Protein AF-A0A397FN20-F1 (afdb_monomer_lite)

Radius of gyration: 25.85 Å; chains: 1; bounding box: 51×52×72 Å

Sequence (163 aa):
MNKSIGINELIERTIKSVKEKDKELSKQLPGAWKSFVASGKVLVKVIEEHFFLVIKDALNKGEEVAIKNFFTISRQTTKSKGSKRCDKHEREIEGFRRTNKGKGIQAYAKSEVFKKIVRDTRNCSSCKAKKQQIAKLAKPTTRVTFKTSKNFWTVSKTVRKGK

Foldseek 3Di:
DAAEDEPVNLVVQLVVVVVVVLVVVCVVPVPVSVPPDDDVVVVVCSCVVRSVVSVVVCQQVQHWYDYPQWKIKHFDWDDQDDDLFDPVLVVQVVVVCVVCPPVPPVCQVPDPSNVVSVVCCVVDPVSVVSNVVSVVPTHGDPDMDMGTHPCNPVVVPPPPDDD

Secondary structure (DSSP, 8-state):
-PPEE-HHHHHHHHHHHHHHHHHHHHHH-TTGGGS----HHHHHHHIIIIIHHHHHHHHHTT-EEEETTTEEEEEEEP---S-SS-HHHHHHHHHHHHHTTTSTTHHHHS-HHHHHHHHHHHH-HHHHHHHHHHHHT-PEEEEEEEEE-TTTTTGGGSS----

pLDDT: mean 76.82, std 13.75, range [34.38, 95.0]

Structure (mmCIF, N/CA/C/O backbone):
data_AF-A0A397FN20-F1
#
_entry.id   AF-A0A397FN20-F1
#
loop_
_atom_site.group_PDB
_atom_site.id
_atom_site.type_symbol
_atom_site.label_atom_id
_atom_site.label_alt_id
_atom_site.label_comp_id
_atom_site.label_asym_id
_atom_site.label_entity_id
_atom_site.label_seq_id
_atom_site.pdbx_PDB_ins_code
_atom_site.Cartn_x
_atom_site.Cartn_y
_atom_site.Cartn_z
_atom_site.occupancy
_atom_site.B_iso_or_equiv
_atom_site.auth_seq_id
_atom_site.auth_comp_id
_atom_site.auth_asym_id
_atom_site.auth_atom_id
_atom_site.pdbx_PDB_model_num
ATOM 1 N N . MET A 1 1 ? -5.081 2.922 -2.403 1.00 47.78 1 MET A N 1
ATOM 2 C CA . MET A 1 1 ? -4.749 1.561 -2.865 1.00 47.78 1 MET A CA 1
ATOM 3 C C . MET A 1 1 ? -3.541 1.736 -3.752 1.00 47.78 1 MET A C 1
ATOM 5 O O . MET A 1 1 ? -3.619 2.570 -4.645 1.00 47.78 1 MET A O 1
ATOM 9 N N . ASN A 1 2 ? -2.423 1.089 -3.431 1.00 59.44 2 ASN A N 1
ATOM 10 C CA . ASN A 1 2 ? -1.218 1.209 -4.248 1.00 59.44 2 ASN A CA 1
ATOM 11 C C . ASN A 1 2 ? -1.447 0.408 -5.529 1.00 59.44 2 ASN A C 1
ATOM 13 O O . ASN A 1 2 ? -1.983 -0.699 -5.470 1.00 59.44 2 ASN A O 1
ATOM 17 N N . LYS A 1 3 ? -1.111 0.994 -6.678 1.00 76.31 3 LYS A N 1
ATOM 18 C CA . LYS A 1 3 ? -1.184 0.304 -7.964 1.00 76.31 3 LYS A CA 1
ATOM 19 C C . LYS A 1 3 ? -0.137 -0.815 -7.955 1.00 76.31 3 LYS A C 1
ATOM 21 O O . LYS A 1 3 ? 1.016 -0.562 -7.608 1.00 76.31 3 LYS A O 1
ATOM 26 N N . SER A 1 4 ? -0.557 -2.036 -8.274 1.00 80.31 4 SER A N 1
ATOM 27 C CA . SER A 1 4 ? 0.338 -3.185 -8.425 1.00 80.31 4 SER A CA 1
ATOM 28 C C . SER A 1 4 ? 0.715 -3.332 -9.895 1.00 80.31 4 SER A C 1
ATOM 30 O O . SER A 1 4 ? -0.154 -3.219 -10.759 1.00 80.31 4 SER A O 1
ATOM 32 N N . ILE A 1 5 ? 1.998 -3.553 -10.158 1.00 83.00 5 ILE A N 1
ATOM 33 C CA . ILE A 1 5 ? 2.571 -3.719 -11.491 1.00 83.00 5 ILE A CA 1
ATOM 34 C C . ILE A 1 5 ? 3.059 -5.155 -11.621 1.00 83.00 5 ILE A C 1
ATOM 36 O O . ILE A 1 5 ? 3.869 -5.625 -10.816 1.00 83.00 5 ILE A O 1
ATOM 40 N N . GLY A 1 6 ? 2.559 -5.834 -12.651 1.00 79.44 6 GLY A N 1
ATOM 41 C CA . GLY A 1 6 ? 2.968 -7.185 -13.020 1.00 79.44 6 GLY A CA 1
ATOM 42 C C . GLY A 1 6 ? 4.211 -7.216 -13.911 1.00 79.44 6 GLY A C 1
ATOM 43 O O . GLY A 1 6 ? 4.646 -6.200 -14.449 1.00 79.44 6 GLY A O 1
ATOM 44 N N . ILE A 1 7 ? 4.760 -8.415 -14.123 1.00 74.69 7 ILE A N 1
ATOM 45 C CA . ILE A 1 7 ? 5.980 -8.603 -14.922 1.00 74.69 7 ILE A CA 1
ATOM 46 C C . ILE A 1 7 ? 5.842 -8.131 -16.377 1.00 74.69 7 ILE A C 1
ATOM 48 O O . ILE A 1 7 ? 6.780 -7.549 -16.904 1.00 74.69 7 ILE A O 1
ATOM 52 N N . ASN A 1 8 ? 4.675 -8.299 -17.004 1.00 73.06 8 ASN A N 1
ATOM 53 C CA . ASN A 1 8 ? 4.459 -7.861 -18.388 1.00 73.06 8 ASN A CA 1
ATOM 54 C C . ASN A 1 8 ? 4.513 -6.330 -18.511 1.00 73.06 8 ASN A C 1
ATOM 56 O O . ASN A 1 8 ? 5.201 -5.813 -19.383 1.00 73.06 8 ASN A O 1
ATOM 60 N N . GLU A 1 9 ? 3.882 -5.604 -17.581 1.00 81.50 9 GLU A N 1
ATOM 61 C CA . GLU A 1 9 ? 3.941 -4.135 -17.549 1.00 81.50 9 GLU A CA 1
ATOM 62 C C . GLU A 1 9 ? 5.368 -3.642 -17.235 1.00 81.50 9 GLU A C 1
ATOM 64 O O . GLU A 1 9 ? 5.809 -2.635 -17.787 1.00 81.50 9 GLU A O 1
ATOM 69 N N . LEU A 1 10 ? 6.136 -4.363 -16.403 1.00 77.88 10 LEU A N 1
ATOM 70 C CA . LEU A 1 10 ? 7.563 -4.071 -16.205 1.00 77.88 10 LEU A CA 1
ATOM 71 C C . LEU A 1 10 ? 8.357 -4.251 -17.499 1.00 77.88 10 LEU A C 1
ATOM 73 O O . LEU A 1 10 ? 9.112 -3.355 -17.860 1.00 77.88 10 LEU A O 1
ATOM 77 N N . ILE A 1 11 ? 8.170 -5.374 -18.198 1.00 72.56 11 ILE A N 1
ATOM 78 C CA . ILE A 1 11 ? 8.854 -5.668 -19.462 1.00 72.56 11 ILE A CA 1
ATOM 79 C C . ILE A 1 11 ? 8.539 -4.585 -20.498 1.00 72.56 11 ILE A C 1
ATOM 81 O O . ILE A 1 11 ? 9.459 -4.056 -21.115 1.00 72.56 11 ILE A O 1
ATOM 85 N N . GLU A 1 12 ? 7.275 -4.190 -20.649 1.00 76.19 12 GLU A N 1
ATOM 86 C CA . GLU A 1 12 ? 6.875 -3.121 -21.571 1.00 76.19 12 GLU A CA 1
ATOM 87 C C . GLU A 1 12 ? 7.536 -1.780 -21.229 1.00 76.19 12 GLU A C 1
ATOM 89 O O . GLU A 1 12 ? 8.086 -1.114 -22.112 1.00 76.19 12 GLU A O 1
ATOM 94 N N . ARG A 1 13 ? 7.549 -1.396 -19.945 1.00 80.44 13 ARG A N 1
ATOM 95 C CA . ARG A 1 13 ? 8.233 -0.178 -19.478 1.00 80.44 13 ARG A CA 1
ATOM 96 C C . ARG A 1 13 ? 9.743 -0.248 -19.724 1.00 80.44 13 ARG A C 1
ATOM 98 O O . ARG A 1 13 ? 10.335 0.746 -20.142 1.00 80.44 13 ARG A O 1
ATOM 105 N N . THR A 1 14 ? 10.364 -1.407 -19.509 1.00 73.38 14 THR A N 1
ATOM 106 C CA . THR A 1 14 ? 11.791 -1.628 -19.779 1.00 73.38 14 THR A CA 1
ATOM 107 C C . THR A 1 14 ? 12.090 -1.530 -21.272 1.00 73.38 14 THR A C 1
ATOM 109 O O . THR A 1 14 ? 12.983 -0.777 -21.648 1.00 73.38 14 THR A O 1
ATOM 112 N N . ILE A 1 15 ? 11.313 -2.191 -22.135 1.00 73.31 15 ILE A N 1
ATOM 113 C CA . ILE A 1 15 ? 11.471 -2.111 -23.596 1.00 73.31 15 ILE A CA 1
ATOM 114 C C . ILE A 1 15 ? 11.317 -0.666 -24.074 1.00 73.31 15 ILE A C 1
ATOM 116 O O . ILE A 1 15 ? 12.098 -0.210 -24.906 1.00 73.31 15 ILE A O 1
ATOM 120 N N . LYS A 1 16 ? 10.339 0.076 -23.543 1.00 77.50 16 LYS A N 1
ATOM 121 C CA . LYS A 1 16 ? 10.151 1.490 -23.883 1.00 77.50 16 LYS A CA 1
ATOM 122 C C . LYS A 1 16 ? 11.364 2.335 -23.485 1.00 77.50 16 LYS A C 1
ATOM 124 O O . LYS A 1 16 ? 11.865 3.086 -24.314 1.00 77.50 16 LYS A O 1
ATOM 129 N N . SER A 1 17 ? 11.871 2.162 -22.263 1.00 76.69 17 SER A N 1
ATOM 130 C CA . SER A 1 17 ? 13.064 2.870 -21.783 1.00 76.69 17 SER A CA 1
ATOM 131 C C . SER A 1 17 ? 14.310 2.556 -22.622 1.00 76.69 17 SER A C 1
ATOM 133 O O . SER A 1 17 ? 15.094 3.457 -22.918 1.00 76.69 17 SER A O 1
ATOM 135 N N . VAL A 1 18 ? 14.473 1.299 -23.050 1.00 69.62 18 VAL A N 1
ATOM 136 C CA . VAL A 1 18 ? 15.556 0.885 -23.956 1.00 69.62 18 VAL A CA 1
ATOM 137 C C . VAL A 1 18 ? 15.408 1.559 -25.317 1.00 69.62 18 VAL A C 1
ATOM 139 O O . VAL A 1 18 ? 16.370 2.141 -25.799 1.00 69.62 18 VAL A O 1
ATOM 142 N N . LYS A 1 19 ? 14.209 1.548 -25.914 1.00 71.50 19 LYS A N 1
ATOM 143 C CA . LYS A 1 19 ? 13.940 2.197 -27.212 1.00 71.50 19 LYS A CA 1
ATOM 144 C C . LYS A 1 19 ? 14.168 3.711 -27.180 1.00 71.50 19 LYS A C 1
ATOM 146 O O . LYS A 1 19 ? 14.620 4.283 -28.166 1.00 71.50 19 LYS A O 1
ATOM 151 N N . GLU A 1 20 ? 13.844 4.370 -26.070 1.00 75.81 20 GLU A N 1
ATOM 152 C CA . GLU A 1 20 ? 14.083 5.808 -25.898 1.00 75.81 20 GLU A CA 1
ATOM 153 C C . GLU A 1 20 ? 15.582 6.127 -25.836 1.00 75.81 20 GLU A C 1
ATOM 155 O O . GLU A 1 20 ? 16.032 7.007 -26.570 1.00 75.81 20 GLU A O 1
ATOM 160 N N . LYS A 1 21 ? 16.365 5.369 -25.054 1.00 70.56 21 LYS A N 1
ATOM 161 C CA . LYS A 1 21 ? 17.830 5.522 -25.033 1.00 70.56 21 LYS A CA 1
ATOM 162 C C . LYS A 1 21 ? 18.493 5.126 -26.350 1.00 70.56 21 LYS A C 1
ATOM 164 O O . LYS A 1 21 ? 19.437 5.784 -26.763 1.00 70.56 21 LYS A O 1
ATOM 169 N N . ASP A 1 22 ? 18.012 4.079 -27.011 1.00 67.19 22 ASP A N 1
ATOM 170 C CA . ASP A 1 22 ? 18.476 3.660 -28.336 1.00 67.19 22 ASP A CA 1
ATOM 171 C C . ASP A 1 22 ? 18.326 4.806 -29.352 1.00 67.19 22 ASP A C 1
ATOM 173 O O . ASP A 1 22 ? 19.292 5.203 -30.003 1.00 67.19 22 ASP A O 1
ATOM 177 N N . LYS A 1 23 ? 17.148 5.442 -29.381 1.00 69.50 23 LYS A N 1
ATOM 178 C CA . LYS A 1 23 ? 16.867 6.619 -30.217 1.00 69.50 23 LYS A CA 1
ATOM 179 C C . LYS A 1 23 ? 17.724 7.839 -29.857 1.00 69.50 23 LYS A C 1
ATOM 181 O O . LYS A 1 23 ? 17.983 8.684 -30.714 1.00 69.50 23 LYS A O 1
ATOM 186 N N . GLU A 1 24 ? 18.112 7.985 -28.595 1.00 72.44 24 GLU A N 1
ATOM 187 C CA . GLU A 1 24 ? 19.019 9.041 -28.139 1.00 72.44 24 GLU A CA 1
ATOM 188 C C . GLU A 1 24 ? 20.463 8.766 -28.592 1.00 72.44 24 GLU A C 1
ATOM 190 O O . GLU A 1 24 ? 21.099 9.631 -29.196 1.00 72.44 24 GLU A O 1
ATOM 195 N N . LEU A 1 25 ? 20.942 7.534 -28.416 1.00 64.38 25 LEU A N 1
ATOM 196 C CA . LEU A 1 25 ? 22.274 7.086 -28.831 1.00 64.38 25 LEU A CA 1
ATOM 197 C C . LEU A 1 25 ? 22.441 7.076 -30.358 1.00 64.38 25 LEU A C 1
ATOM 199 O O . LEU A 1 25 ? 23.497 7.459 -30.858 1.00 64.38 25 LEU A O 1
ATOM 203 N N . SER A 1 26 ? 21.397 6.733 -31.120 1.00 63.47 26 SER A N 1
ATOM 204 C CA . SER A 1 26 ? 21.408 6.771 -32.592 1.00 63.47 26 SER A CA 1
ATOM 205 C C . SER A 1 26 ? 21.508 8.168 -33.173 1.00 63.47 26 SER A C 1
ATOM 207 O O . SER A 1 26 ? 21.988 8.327 -34.294 1.00 63.47 26 SER A O 1
ATOM 209 N N . LYS A 1 27 ? 21.083 9.183 -32.420 1.00 70.56 27 LYS A N 1
ATOM 210 C CA . LYS A 1 27 ? 21.288 10.586 -32.788 1.00 70.56 27 LYS A CA 1
ATOM 211 C C . LYS A 1 27 ? 22.697 11.066 -32.451 1.00 70.56 27 LYS A C 1
ATOM 213 O O . LYS A 1 27 ? 23.223 11.903 -33.172 1.00 70.56 27 LYS A O 1
ATOM 218 N N . GLN A 1 28 ? 23.292 10.551 -31.376 1.00 64.88 28 GLN A N 1
ATOM 219 C CA . GLN A 1 28 ? 24.618 10.969 -30.917 1.00 64.88 28 GLN A CA 1
ATOM 220 C C . GLN A 1 28 ? 25.763 10.279 -31.680 1.00 64.88 28 GLN A C 1
ATOM 222 O O . GLN A 1 28 ? 26.794 10.905 -31.901 1.00 64.88 28 GLN A O 1
ATOM 227 N N . LEU A 1 29 ? 25.606 9.012 -32.096 1.00 59.69 29 LEU A N 1
ATOM 228 C CA . LEU A 1 29 ? 26.687 8.201 -32.687 1.00 59.69 29 LEU A CA 1
ATOM 229 C C . LEU A 1 29 ? 26.196 7.288 -33.839 1.00 59.69 29 LEU A C 1
ATOM 231 O O . LEU A 1 29 ? 26.128 6.065 -33.686 1.00 59.69 29 LEU A O 1
ATOM 235 N N . PRO A 1 30 ? 25.889 7.839 -35.029 1.00 58.22 30 PRO A N 1
ATOM 236 C CA . PRO A 1 30 ? 25.249 7.093 -36.122 1.00 58.22 30 PRO A CA 1
ATOM 237 C C . PRO A 1 30 ? 26.121 5.993 -36.764 1.00 58.22 30 PRO A C 1
ATOM 239 O O . PRO A 1 30 ? 25.583 5.037 -37.323 1.00 58.22 30 PRO A O 1
ATOM 242 N N . GLY A 1 31 ? 27.456 6.092 -36.691 1.00 51.97 31 GLY A N 1
ATOM 243 C CA . GLY A 1 31 ? 28.384 5.137 -37.324 1.00 51.97 31 GLY A CA 1
ATOM 244 C C . GLY A 1 31 ? 28.647 3.855 -36.520 1.00 51.97 31 GLY A C 1
ATOM 245 O O . GLY A 1 31 ? 28.733 2.774 -37.094 1.00 51.97 31 GLY A O 1
ATOM 246 N N . ALA A 1 32 ? 28.723 3.955 -35.189 1.00 48.97 32 ALA A N 1
ATOM 247 C CA . ALA A 1 32 ? 29.036 2.832 -34.294 1.00 48.97 32 ALA A CA 1
ATOM 248 C C . ALA A 1 32 ? 27.813 1.959 -33.959 1.00 48.97 32 ALA A C 1
ATOM 250 O O . ALA A 1 32 ? 27.950 0.838 -33.473 1.00 48.97 32 ALA A O 1
ATOM 251 N N . TRP A 1 33 ? 26.605 2.455 -34.233 1.00 45.00 33 TRP A N 1
ATOM 252 C CA . TRP A 1 33 ? 25.366 1.774 -33.861 1.00 45.00 33 TRP A CA 1
ATOM 253 C C . TRP A 1 33 ? 24.950 0.668 -34.852 1.00 45.00 33 TRP A C 1
ATOM 255 O O . TRP A 1 33 ? 24.082 -0.150 -34.575 1.00 45.00 33 TRP A O 1
ATOM 265 N N . LYS A 1 34 ? 25.589 0.555 -36.019 1.00 50.12 34 LYS A N 1
ATOM 266 C CA . LYS A 1 34 ? 25.280 -0.544 -36.953 1.00 50.12 34 LYS A CA 1
ATOM 267 C C . LYS A 1 34 ? 25.898 -1.892 -36.550 1.00 50.12 34 LYS A C 1
ATOM 269 O O . LYS A 1 34 ? 25.492 -2.912 -37.094 1.00 50.12 34 LYS A O 1
ATOM 274 N N . SER A 1 35 ? 26.842 -1.923 -35.603 1.00 52.25 35 SER A N 1
ATOM 275 C CA . SER A 1 35 ? 27.632 -3.122 -35.266 1.00 52.25 35 SER A CA 1
ATOM 276 C C . SER A 1 35 ? 27.314 -3.765 -33.907 1.00 52.25 35 SER A C 1
ATOM 278 O O . SER A 1 35 ? 27.909 -4.784 -33.568 1.00 52.25 35 SER A O 1
ATOM 280 N N . PHE A 1 36 ? 26.400 -3.201 -33.108 1.00 49.38 36 PHE A N 1
ATOM 281 C CA . PHE A 1 36 ? 26.307 -3.516 -31.670 1.00 49.38 36 PHE A CA 1
ATOM 282 C C . PHE A 1 36 ? 25.270 -4.590 -31.280 1.00 49.38 36 PHE A C 1
ATOM 284 O O . PHE A 1 36 ? 25.070 -4.866 -30.094 1.00 49.38 36 PHE A O 1
ATOM 291 N N . VAL A 1 37 ? 24.573 -5.197 -32.243 1.00 51.38 37 VAL A N 1
ATOM 292 C CA . VAL A 1 37 ? 23.443 -6.088 -31.944 1.00 51.38 37 VAL A CA 1
ATOM 293 C C . VAL A 1 37 ? 23.916 -7.524 -31.686 1.00 51.38 37 VAL A C 1
ATOM 295 O O . VAL A 1 37 ? 24.603 -8.120 -32.504 1.00 51.38 37 VAL A O 1
ATOM 298 N N . ALA A 1 38 ? 23.453 -8.076 -30.559 1.00 53.47 38 ALA A N 1
ATOM 299 C CA . ALA A 1 38 ? 23.509 -9.481 -30.136 1.00 53.47 38 ALA A CA 1
ATOM 300 C C . ALA A 1 38 ? 24.810 -9.979 -29.471 1.00 53.47 38 ALA A C 1
ATOM 302 O O . ALA A 1 38 ? 25.574 -10.769 -30.013 1.00 53.47 38 ALA A O 1
ATOM 303 N N . SER A 1 39 ? 24.987 -9.645 -28.190 1.00 48.53 39 SER A N 1
ATOM 304 C CA . SER A 1 39 ? 25.723 -10.516 -27.263 1.00 48.53 39 SER A CA 1
ATOM 305 C C . SER A 1 39 ? 25.068 -10.480 -25.881 1.00 48.53 39 SER A C 1
ATOM 307 O O . SER A 1 39 ? 24.456 -9.478 -25.514 1.00 48.53 39 SER A O 1
ATOM 309 N N . GLY A 1 40 ? 25.190 -11.546 -25.082 1.00 48.31 40 GLY A N 1
ATOM 310 C CA . GLY A 1 40 ? 24.634 -11.608 -23.718 1.00 48.31 40 GLY A CA 1
ATOM 311 C C . GLY A 1 40 ? 25.055 -10.443 -22.802 1.00 48.31 40 GLY A C 1
ATOM 312 O O . GLY A 1 40 ? 24.341 -10.120 -21.856 1.00 48.31 40 GLY A O 1
ATOM 313 N N . LYS A 1 41 ? 26.148 -9.735 -23.134 1.00 51.56 41 LYS A N 1
ATOM 314 C CA . LYS A 1 41 ? 26.572 -8.483 -22.481 1.00 51.56 41 LYS A CA 1
ATOM 315 C C . LYS A 1 41 ? 25.557 -7.343 -22.650 1.00 51.56 41 LYS A C 1
ATOM 317 O O . LYS A 1 41 ? 25.404 -6.533 -21.743 1.00 51.56 41 LYS A O 1
ATOM 322 N N . VAL A 1 42 ? 24.838 -7.294 -23.773 1.00 60.47 42 VAL A N 1
ATOM 323 C CA . VAL A 1 42 ? 23.753 -6.327 -24.015 1.00 60.47 42 VAL A CA 1
ATOM 324 C C . VAL A 1 42 ? 22.569 -6.617 -23.094 1.00 60.47 42 VAL A C 1
ATOM 326 O O . VAL A 1 42 ? 21.980 -5.696 -22.546 1.00 60.47 42 VAL A O 1
ATOM 329 N N . LEU A 1 43 ? 22.258 -7.894 -22.856 1.00 57.28 43 LEU A N 1
ATOM 330 C CA . LEU A 1 43 ? 21.135 -8.300 -22.010 1.00 57.28 43 LEU A CA 1
ATOM 331 C C . LEU A 1 43 ? 21.371 -7.934 -20.537 1.00 57.28 43 LEU A C 1
ATOM 333 O O . LEU A 1 43 ? 20.475 -7.405 -19.884 1.00 57.28 43 LEU A O 1
ATOM 337 N N . VAL A 1 44 ? 22.598 -8.139 -20.043 1.00 58.69 44 VAL A N 1
ATOM 338 C CA . VAL A 1 44 ? 23.011 -7.708 -18.697 1.00 58.69 44 VAL A CA 1
ATOM 339 C C . VAL A 1 44 ? 22.924 -6.189 -18.566 1.00 58.69 44 VAL A C 1
ATOM 341 O O . VAL A 1 44 ? 22.293 -5.712 -17.630 1.00 58.69 44 VAL A O 1
ATOM 344 N N . LYS A 1 45 ? 23.435 -5.425 -19.542 1.00 64.44 45 LYS A N 1
ATOM 345 C CA . LYS A 1 45 ? 23.306 -3.959 -19.542 1.00 64.44 45 LYS A CA 1
ATOM 346 C C . LYS A 1 45 ? 21.855 -3.487 -19.590 1.00 64.44 45 LYS A C 1
ATOM 348 O O . LYS A 1 45 ? 21.497 -2.562 -18.880 1.00 64.44 45 LYS A O 1
ATOM 353 N N . VAL A 1 46 ? 20.987 -4.132 -20.368 1.00 66.62 46 VAL A N 1
ATOM 354 C CA . VAL A 1 46 ? 19.554 -3.796 -20.405 1.00 66.62 46 VAL A CA 1
ATOM 355 C C . VAL A 1 46 ? 18.892 -4.047 -19.045 1.00 66.62 46 VAL A C 1
ATOM 357 O O . VAL A 1 46 ? 18.098 -3.230 -18.575 1.00 66.62 46 VAL A O 1
ATOM 360 N N . ILE A 1 47 ? 19.231 -5.147 -18.374 1.00 66.88 47 ILE A N 1
ATOM 361 C CA . ILE A 1 47 ? 18.719 -5.431 -17.030 1.00 66.88 47 ILE A CA 1
ATOM 362 C C . ILE A 1 47 ? 19.265 -4.408 -16.018 1.00 66.88 47 ILE A C 1
ATOM 364 O O . ILE A 1 47 ? 18.497 -3.800 -15.270 1.00 66.88 47 ILE A O 1
ATOM 368 N N . GLU A 1 48 ? 20.573 -4.168 -16.015 1.00 66.25 48 GLU A N 1
ATOM 369 C CA . GLU A 1 48 ? 21.219 -3.277 -15.051 1.00 66.25 48 GLU A CA 1
ATOM 370 C C . GLU A 1 48 ? 20.814 -1.811 -15.238 1.00 66.25 48 GLU A C 1
ATOM 372 O O . GLU A 1 48 ? 20.447 -1.134 -14.276 1.00 66.25 48 GLU A O 1
ATOM 377 N N . GLU A 1 49 ? 20.820 -1.328 -16.479 1.00 71.94 49 GLU A N 1
ATOM 378 C CA . GLU A 1 49 ? 20.614 0.082 -16.798 1.00 71.94 49 GLU A CA 1
ATOM 379 C C . GLU A 1 49 ? 19.145 0.466 -16.978 1.00 71.94 49 GLU A C 1
ATOM 381 O O . GLU A 1 49 ? 18.830 1.650 -16.893 1.00 71.94 49 GLU A O 1
ATOM 386 N N . HIS A 1 50 ? 18.238 -0.484 -17.226 1.00 72.50 50 HIS A N 1
ATOM 387 C CA . HIS A 1 50 ? 16.830 -0.162 -17.481 1.00 72.50 50 HIS A CA 1
ATOM 388 C C . HIS A 1 50 ? 15.873 -0.887 -16.549 1.00 72.50 50 HIS A C 1
ATOM 390 O O . HIS A 1 50 ? 14.989 -0.251 -15.974 1.00 72.50 50 HIS A O 1
ATOM 396 N N . PHE A 1 51 ? 16.034 -2.195 -16.347 1.00 75.06 51 PHE A N 1
ATOM 397 C CA . PHE A 1 51 ? 15.093 -2.951 -15.519 1.00 75.06 51 PHE A CA 1
ATOM 398 C C . PHE A 1 51 ? 15.117 -2.485 -14.054 1.00 75.06 51 PHE A C 1
ATOM 400 O O . PHE A 1 51 ? 14.064 -2.188 -13.483 1.00 75.06 51 PHE A O 1
ATOM 407 N N . PHE A 1 52 ? 16.301 -2.308 -13.456 1.00 80.88 52 PHE A N 1
ATOM 408 C CA . PHE A 1 52 ? 16.388 -1.790 -12.085 1.00 80.88 52 PHE A CA 1
ATOM 409 C C . PHE A 1 52 ? 15.949 -0.330 -11.956 1.00 80.88 52 PHE A C 1
ATOM 411 O O . PHE A 1 52 ? 15.341 0.025 -10.943 1.00 80.88 52 PHE A O 1
ATOM 418 N N . LEU A 1 53 ? 16.196 0.512 -12.966 1.00 84.12 53 LEU A N 1
ATOM 419 C CA . LEU A 1 53 ? 15.716 1.897 -12.955 1.00 84.12 53 LEU A CA 1
ATOM 420 C C . LEU A 1 53 ? 14.188 1.967 -12.996 1.00 84.12 53 LEU A C 1
ATOM 422 O O . LEU A 1 53 ? 13.601 2.723 -12.224 1.00 84.12 53 LEU A O 1
ATOM 426 N N . VAL A 1 54 ? 13.542 1.136 -13.818 1.00 84.19 54 VAL A N 1
ATOM 427 C CA . VAL A 1 54 ? 12.075 1.042 -13.884 1.00 84.19 54 VAL A CA 1
ATOM 428 C C . VAL A 1 54 ? 11.495 0.587 -12.544 1.00 84.19 54 VAL A C 1
ATOM 430 O O . VAL A 1 54 ? 10.532 1.183 -12.060 1.00 84.19 54 VAL A O 1
ATOM 433 N N . ILE A 1 55 ? 12.102 -0.413 -11.895 1.00 84.69 55 ILE A N 1
ATOM 434 C CA . ILE A 1 55 ? 11.688 -0.852 -10.552 1.00 84.69 55 ILE A CA 1
ATOM 435 C C . ILE A 1 55 ? 11.877 0.275 -9.530 1.00 84.69 55 ILE A C 1
ATOM 437 O O . ILE A 1 55 ? 10.983 0.537 -8.725 1.00 84.69 55 ILE A O 1
ATOM 441 N N . LYS A 1 56 ? 13.020 0.967 -9.555 1.00 86.00 56 LYS A N 1
ATOM 442 C CA . LYS A 1 56 ? 13.319 2.072 -8.635 1.00 86.00 56 LYS A CA 1
ATOM 443 C C . LYS A 1 56 ? 12.318 3.218 -8.786 1.00 86.00 56 LYS A C 1
ATOM 445 O O . LYS A 1 56 ? 11.839 3.735 -7.777 1.00 86.00 56 LYS A O 1
ATOM 450 N N . ASP A 1 57 ? 11.984 3.595 -10.016 1.00 86.81 57 ASP A N 1
ATOM 451 C CA . ASP A 1 57 ? 11.002 4.640 -10.310 1.00 86.81 57 ASP A CA 1
ATOM 452 C C . ASP A 1 57 ? 9.588 4.242 -9.855 1.00 86.81 57 ASP A C 1
ATOM 454 O O . ASP A 1 57 ? 8.933 5.003 -9.139 1.00 86.81 57 ASP A O 1
ATOM 458 N N . ALA A 1 58 ? 9.158 3.011 -10.151 1.00 85.44 58 ALA A N 1
ATOM 459 C CA . ALA A 1 58 ? 7.881 2.472 -9.680 1.00 85.44 58 ALA A CA 1
ATOM 460 C C . ALA A 1 58 ? 7.776 2.518 -8.143 1.00 85.44 58 ALA A C 1
ATOM 462 O O . ALA A 1 58 ? 6.807 3.030 -7.576 1.00 85.44 58 ALA A O 1
ATOM 463 N N . LEU A 1 59 ? 8.825 2.077 -7.444 1.00 86.88 59 LEU A N 1
ATOM 464 C CA . LEU A 1 59 ? 8.885 2.125 -5.984 1.00 86.88 59 LEU A CA 1
ATOM 465 C C . LEU A 1 59 ? 8.881 3.567 -5.448 1.00 86.88 59 LEU A C 1
ATOM 467 O O . LEU A 1 59 ? 8.239 3.842 -4.431 1.00 86.88 59 LEU A O 1
ATOM 471 N N . ASN A 1 60 ? 9.564 4.508 -6.109 1.00 85.44 60 ASN A N 1
ATOM 472 C CA . ASN A 1 60 ? 9.543 5.930 -5.743 1.00 85.44 60 ASN A CA 1
ATOM 473 C C . ASN A 1 60 ? 8.149 6.553 -5.885 1.00 85.44 60 ASN A C 1
ATOM 475 O O . ASN A 1 60 ? 7.765 7.365 -5.044 1.00 85.44 60 ASN A O 1
ATOM 479 N N . LYS A 1 61 ? 7.371 6.116 -6.879 1.00 83.25 61 LYS A N 1
ATOM 480 C CA . LYS A 1 61 ? 5.969 6.511 -7.086 1.00 83.25 61 LYS A CA 1
ATOM 481 C C . LYS A 1 61 ? 4.990 5.840 -6.114 1.00 83.25 61 LYS A C 1
ATOM 483 O O . LYS A 1 61 ? 3.808 6.170 -6.108 1.00 83.25 61 LYS A O 1
ATOM 488 N N . GLY A 1 62 ? 5.470 4.932 -5.261 1.00 79.44 62 GLY A N 1
ATOM 489 C CA . GLY A 1 62 ? 4.641 4.181 -4.317 1.00 79.44 62 GLY A CA 1
ATOM 490 C C . GLY A 1 62 ? 3.889 3.009 -4.952 1.00 79.44 62 GLY A C 1
ATOM 491 O O . GLY A 1 62 ? 2.957 2.485 -4.340 1.00 79.44 62 GLY A O 1
ATOM 492 N N . GLU A 1 63 ? 4.279 2.603 -6.161 1.00 85.50 63 GLU A N 1
ATOM 493 C CA . GLU A 1 63 ? 3.754 1.418 -6.835 1.00 85.50 63 GLU A CA 1
ATOM 494 C C . GLU A 1 63 ? 4.346 0.148 -6.199 1.00 85.50 63 GLU A C 1
ATOM 496 O O . GLU A 1 63 ? 5.461 0.136 -5.664 1.00 85.50 63 GLU A O 1
ATOM 501 N N . GLU A 1 64 ? 3.569 -0.930 -6.220 1.00 87.88 64 GLU A N 1
ATOM 502 C CA . GLU A 1 64 ? 4.004 -2.253 -5.780 1.00 87.88 64 GLU A CA 1
ATOM 503 C C . GLU A 1 64 ? 4.435 -3.072 -6.993 1.00 87.88 64 GLU A C 1
ATOM 505 O O . GLU A 1 64 ? 3.687 -3.201 -7.958 1.00 87.88 64 GLU A O 1
ATOM 510 N N . VAL A 1 65 ? 5.628 -3.654 -6.937 1.00 87.75 65 VAL A N 1
ATOM 511 C CA . VAL A 1 65 ? 6.155 -4.523 -7.989 1.00 87.75 65 VAL A CA 1
ATOM 512 C C . VAL A 1 65 ? 5.871 -5.964 -7.590 1.00 87.75 65 VAL A C 1
ATOM 514 O O . VAL A 1 65 ? 6.498 -6.483 -6.667 1.00 87.75 65 VAL A O 1
ATOM 517 N N . ALA A 1 66 ? 4.921 -6.611 -8.262 1.00 86.75 66 ALA A N 1
ATOM 518 C CA . ALA A 1 66 ? 4.491 -7.967 -7.944 1.00 86.75 66 ALA A CA 1
ATOM 519 C C . ALA A 1 66 ? 4.763 -8.913 -9.119 1.00 86.75 66 ALA A C 1
ATOM 521 O O . ALA A 1 66 ? 4.074 -8.902 -10.138 1.00 86.75 66 ALA A O 1
ATOM 522 N N . ILE A 1 67 ? 5.751 -9.792 -8.953 1.00 81.81 67 ILE A N 1
ATOM 523 C CA . ILE A 1 67 ? 6.019 -10.873 -9.898 1.00 81.81 67 ILE A CA 1
ATOM 524 C C . ILE A 1 67 ? 5.304 -12.126 -9.402 1.00 81.81 67 ILE A C 1
ATOM 526 O O . ILE A 1 67 ? 5.676 -12.726 -8.388 1.00 81.81 67 ILE A O 1
ATOM 530 N N . LYS A 1 68 ? 4.250 -12.514 -10.129 1.00 76.94 68 LYS A N 1
ATOM 531 C CA . LYS A 1 68 ? 3.433 -13.696 -9.831 1.00 76.94 68 LYS A CA 1
ATOM 532 C C . LYS A 1 68 ? 4.330 -14.922 -9.630 1.00 76.94 68 LYS A C 1
ATOM 534 O O . LYS A 1 68 ? 5.217 -15.178 -10.436 1.00 76.94 68 LYS A O 1
ATOM 539 N N . ASN A 1 69 ? 4.085 -15.675 -8.557 1.00 74.38 69 ASN A N 1
ATOM 540 C CA . ASN A 1 69 ? 4.844 -16.878 -8.178 1.00 74.38 69 ASN A CA 1
ATOM 541 C C . ASN A 1 69 ? 6.350 -16.668 -7.930 1.00 74.38 69 ASN A C 1
ATOM 543 O O . ASN A 1 69 ? 7.079 -17.647 -7.812 1.00 74.38 69 ASN A O 1
ATOM 547 N N . PHE A 1 70 ? 6.814 -15.422 -7.804 1.00 78.00 70 PHE A N 1
ATOM 548 C CA . PHE A 1 70 ? 8.204 -15.105 -7.486 1.00 78.00 70 PHE A CA 1
ATOM 549 C C . PHE A 1 70 ? 8.282 -14.269 -6.217 1.00 78.00 70 PHE A C 1
ATOM 551 O O . PHE A 1 70 ? 8.484 -14.824 -5.137 1.00 78.00 70 PHE A O 1
ATOM 558 N N . PHE A 1 71 ? 8.084 -12.958 -6.320 1.00 84.19 71 PHE A N 1
ATOM 559 C CA . PHE A 1 71 ? 8.243 -12.035 -5.206 1.00 84.19 71 PHE A CA 1
ATOM 560 C C . PHE A 1 71 ? 7.381 -10.787 -5.373 1.00 84.19 71 PHE A C 1
ATOM 562 O O . PHE A 1 71 ? 6.861 -10.479 -6.445 1.00 84.19 71 PHE A O 1
ATOM 569 N N . THR A 1 72 ? 7.274 -10.033 -4.291 1.00 88.69 72 THR A N 1
ATOM 570 C CA . THR A 1 72 ? 6.619 -8.736 -4.236 1.00 88.69 72 THR A CA 1
ATOM 571 C C . THR A 1 72 ? 7.535 -7.748 -3.531 1.00 88.69 72 THR A C 1
ATOM 573 O O . THR A 1 72 ? 8.035 -8.032 -2.440 1.00 88.69 72 THR A O 1
ATOM 576 N N . ILE A 1 73 ? 7.751 -6.589 -4.152 1.00 89.81 73 ILE A N 1
ATOM 577 C CA . ILE A 1 73 ? 8.544 -5.486 -3.609 1.00 89.81 73 ILE A CA 1
ATOM 578 C C . ILE A 1 73 ? 7.655 -4.258 -3.486 1.00 89.81 73 ILE A C 1
ATOM 580 O O . ILE A 1 73 ? 6.998 -3.851 -4.441 1.00 89.81 73 ILE A O 1
ATOM 584 N N . SER A 1 74 ? 7.661 -3.637 -2.314 1.00 88.50 74 SER A N 1
ATOM 585 C CA . SER A 1 74 ? 6.936 -2.393 -2.070 1.00 88.50 74 SER A CA 1
ATOM 586 C C . SER A 1 74 ? 7.706 -1.501 -1.103 1.00 88.50 74 SER A C 1
ATOM 588 O O . SER A 1 74 ? 8.480 -1.981 -0.272 1.00 88.50 74 SER A O 1
ATOM 590 N N . ARG A 1 75 ? 7.479 -0.187 -1.148 1.00 87.19 75 ARG A N 1
ATOM 591 C CA . ARG A 1 75 ? 7.946 0.713 -0.081 1.00 87.19 75 ARG A CA 1
ATOM 592 C C . ARG A 1 75 ? 6.915 0.776 1.031 1.00 87.19 75 ARG A C 1
ATOM 594 O O . ARG A 1 75 ? 5.711 0.775 0.778 1.00 87.19 75 ARG A O 1
ATOM 601 N N . GLN A 1 76 ? 7.380 0.839 2.274 1.00 83.56 76 GLN A N 1
ATOM 602 C CA . GLN A 1 76 ? 6.481 1.133 3.386 1.00 83.56 76 GLN A CA 1
ATOM 603 C C . GLN A 1 76 ? 5.988 2.573 3.257 1.00 83.56 76 GLN A C 1
ATOM 605 O O . GLN A 1 76 ? 6.737 3.451 2.835 1.00 83.56 76 GLN A O 1
ATOM 610 N N . THR A 1 77 ? 4.743 2.831 3.631 1.00 81.12 77 THR A N 1
ATOM 611 C CA . THR A 1 77 ? 4.189 4.187 3.673 1.00 81.12 77 THR A CA 1
ATOM 612 C C . THR A 1 77 ? 4.347 4.788 5.064 1.00 81.12 77 THR A C 1
ATOM 614 O O . THR A 1 77 ? 4.301 4.068 6.067 1.00 81.12 77 THR A O 1
ATOM 617 N N . THR A 1 78 ? 4.492 6.109 5.153 1.00 79.44 78 THR A N 1
ATOM 618 C CA . THR A 1 78 ? 4.523 6.805 6.443 1.00 79.44 78 THR A CA 1
ATOM 619 C C . THR A 1 78 ? 3.246 6.537 7.241 1.00 79.44 78 THR A C 1
ATOM 621 O O . THR A 1 78 ? 2.158 6.349 6.687 1.00 79.44 78 THR A O 1
ATOM 624 N N . LYS A 1 79 ? 3.359 6.530 8.577 1.00 76.75 79 LYS A N 1
ATOM 625 C CA . LYS A 1 79 ? 2.171 6.536 9.436 1.00 76.75 79 LYS A CA 1
ATOM 626 C C . LYS A 1 79 ? 1.438 7.851 9.203 1.00 76.75 79 LYS A C 1
ATOM 628 O O . LYS A 1 79 ? 1.939 8.924 9.527 1.00 76.75 79 LYS A O 1
ATOM 633 N N . SER A 1 80 ? 0.251 7.748 8.628 1.00 71.62 80 SER A N 1
ATOM 634 C CA . SER A 1 80 ? -0.610 8.887 8.365 1.00 71.62 80 SER A CA 1
ATOM 635 C C . SER A 1 80 ? -0.997 9.578 9.682 1.00 71.62 80 SER A C 1
ATOM 637 O O . SER A 1 80 ? -1.561 8.924 10.566 1.00 71.62 80 SER A O 1
ATOM 639 N N . LYS A 1 81 ? -0.686 10.871 9.823 1.00 71.06 81 LYS A N 1
ATOM 640 C CA . LYS A 1 81 ? -1.055 11.678 10.998 1.00 71.06 81 LYS A CA 1
ATOM 641 C C . LYS A 1 81 ? -2.524 12.115 10.894 1.00 71.06 81 LYS A C 1
ATOM 643 O O . LYS A 1 81 ? -2.991 12.421 9.801 1.00 71.06 81 LYS A O 1
ATOM 648 N N . GLY A 1 82 ? -3.236 12.138 12.022 1.00 75.50 82 GLY A N 1
ATOM 649 C CA . GLY A 1 82 ? -4.624 12.612 12.114 1.00 75.50 82 GLY A CA 1
ATOM 650 C C . GLY A 1 82 ? -5.669 11.528 12.409 1.00 75.50 82 GLY A C 1
ATOM 651 O O . GLY A 1 82 ? -5.424 10.323 12.283 1.00 75.50 82 GLY A O 1
ATOM 652 N N . SER A 1 83 ? -6.855 11.975 12.828 1.00 81.31 83 SER A N 1
ATOM 653 C CA . SER A 1 83 ? -7.989 11.106 13.146 1.00 81.31 83 SER A CA 1
ATOM 654 C C . SER A 1 83 ? -8.631 10.533 11.887 1.00 81.31 83 SER A C 1
ATOM 656 O O . SER A 1 83 ? -9.038 11.249 10.974 1.00 81.31 83 SER A O 1
ATOM 658 N N . LYS A 1 84 ? -8.784 9.206 11.866 1.00 85.06 84 LYS A N 1
ATOM 659 C CA . LYS A 1 84 ? -9.480 8.469 10.797 1.00 85.06 84 LYS A CA 1
ATOM 660 C C . LYS A 1 84 ? -11.008 8.561 10.908 1.00 85.06 84 LYS A C 1
ATOM 662 O O . LYS A 1 84 ? -11.702 7.854 10.182 1.00 85.06 84 LYS A O 1
ATOM 667 N N . ARG A 1 85 ? -11.530 9.353 11.849 1.00 90.25 85 ARG A N 1
ATOM 668 C CA . ARG A 1 85 ? -12.949 9.419 12.212 1.00 90.25 85 ARG A CA 1
ATOM 669 C C . ARG A 1 85 ? -13.510 10.799 11.890 1.00 90.25 85 ARG A C 1
ATOM 671 O O . ARG A 1 85 ? -12.780 11.788 11.915 1.00 90.25 85 ARG A O 1
ATOM 678 N N . CYS A 1 86 ? -14.793 10.861 11.547 1.00 91.94 86 CYS A N 1
ATOM 679 C CA . CYS A 1 86 ? -15.492 12.139 11.478 1.00 91.94 86 CYS A CA 1
ATOM 680 C C . CYS A 1 86 ? -15.729 12.687 12.889 1.00 91.94 86 CYS A C 1
ATOM 682 O O . CYS A 1 86 ? -15.725 11.931 13.863 1.00 91.94 86 CYS A O 1
ATOM 684 N N . ASP A 1 87 ? -15.984 13.985 12.974 1.00 92.06 87 ASP A N 1
ATOM 685 C CA . ASP A 1 87 ? -16.028 14.710 14.243 1.00 92.06 87 ASP A CA 1
ATOM 686 C C . ASP A 1 87 ? -17.121 14.170 15.179 1.00 92.06 87 ASP A C 1
ATOM 688 O O . ASP A 1 87 ? -16.927 14.118 16.390 1.00 92.06 87 ASP A O 1
ATOM 692 N N . LYS A 1 88 ? -18.230 13.657 14.621 1.00 93.00 88 LYS A N 1
ATOM 693 C CA . LYS A 1 88 ? -19.280 12.956 15.380 1.00 93.00 88 LYS A CA 1
ATOM 694 C C . LYS A 1 88 ? -18.725 11.742 16.134 1.00 93.00 88 LYS A C 1
ATOM 696 O O . LYS A 1 88 ? -18.798 11.687 17.356 1.00 93.00 88 LYS A O 1
ATOM 701 N N . HIS A 1 89 ? -18.141 10.784 15.413 1.00 93.38 89 HIS A N 1
ATOM 702 C CA . HIS A 1 89 ? -17.621 9.554 16.021 1.00 93.38 89 HIS A CA 1
ATOM 703 C C . HIS A 1 89 ? -16.366 9.807 16.868 1.00 93.38 89 HIS A C 1
ATOM 705 O O . HIS A 1 89 ? -16.040 9.027 17.760 1.00 93.38 89 HIS A O 1
ATOM 711 N N .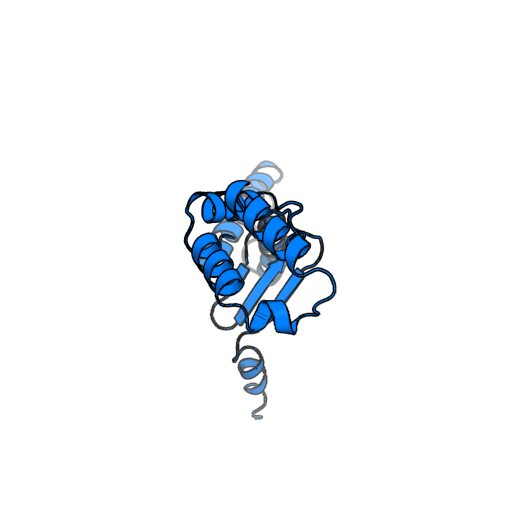 GLU A 1 90 ? -15.631 10.883 16.591 1.00 92.50 90 GLU A N 1
ATOM 712 C CA . GLU A 1 90 ? -14.516 11.318 17.427 1.00 92.50 90 GLU A CA 1
ATOM 713 C C . GLU A 1 90 ? -15.009 11.799 18.794 1.00 92.50 90 GLU A C 1
ATOM 715 O O . GLU A 1 90 ? -14.543 11.284 19.810 1.00 92.50 90 GLU A O 1
ATOM 720 N N . ARG A 1 91 ? -16.041 12.654 18.818 1.00 92.69 91 ARG A N 1
ATOM 721 C CA . ARG A 1 91 ? -16.709 13.096 20.051 1.00 92.69 91 ARG A CA 1
ATOM 722 C C . ARG A 1 91 ? -17.344 11.943 20.824 1.00 92.69 91 ARG A C 1
ATOM 724 O O . ARG A 1 91 ? -17.195 11.891 22.037 1.00 92.69 91 ARG A O 1
ATOM 731 N N . GLU A 1 92 ? -18.005 10.999 20.154 1.00 91.75 92 GLU A N 1
ATOM 732 C CA . GLU A 1 92 ? -18.607 9.828 20.816 1.00 91.75 92 GLU A CA 1
ATOM 733 C C . GLU A 1 92 ? -17.551 8.946 21.497 1.00 91.75 92 GLU A C 1
ATOM 735 O O . GLU A 1 92 ? -17.732 8.503 22.633 1.00 91.75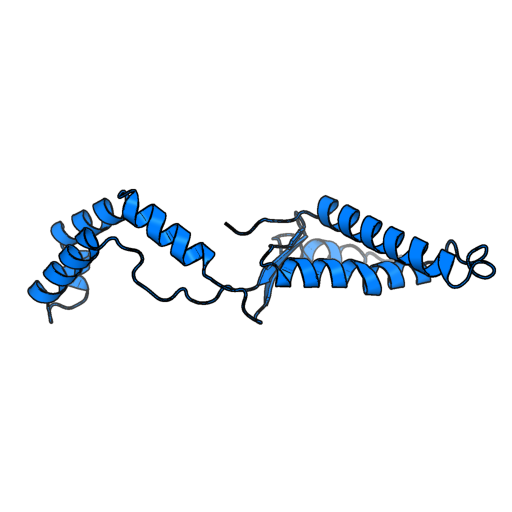 92 GLU A O 1
ATOM 740 N N . ILE A 1 93 ? -16.412 8.720 20.837 1.00 90.31 93 ILE A N 1
ATOM 741 C CA . ILE A 1 93 ? -15.323 7.927 21.417 1.00 90.31 93 ILE A CA 1
ATOM 742 C C . ILE A 1 93 ? -14.614 8.685 22.536 1.00 90.31 93 ILE A C 1
ATOM 744 O O . ILE A 1 93 ? -14.245 8.070 23.537 1.00 90.31 93 ILE A O 1
ATOM 748 N N . GLU A 1 94 ? -14.412 9.993 22.398 1.00 90.75 94 GLU A N 1
ATOM 749 C CA . GLU A 1 94 ? -13.870 10.814 23.482 1.00 90.75 94 GLU A CA 1
ATOM 750 C C . GLU A 1 94 ? -14.810 10.879 24.681 1.00 90.75 94 GLU A C 1
ATOM 752 O O . GLU A 1 94 ? -14.347 10.726 25.809 1.00 90.75 94 GLU A O 1
ATOM 757 N N . GLY A 1 95 ? -16.116 11.020 24.452 1.00 91.56 95 GLY A N 1
ATOM 758 C CA . GLY A 1 95 ? -17.139 10.950 25.491 1.00 91.56 95 GLY A CA 1
ATOM 759 C C . GLY A 1 95 ? -17.063 9.623 26.236 1.00 91.56 95 GLY A C 1
ATOM 760 O O . GLY A 1 95 ? -16.860 9.606 27.448 1.00 91.56 95 GLY A O 1
ATOM 761 N N . PHE A 1 96 ? -17.074 8.504 25.503 1.00 89.50 96 PHE A N 1
ATOM 762 C CA . PHE A 1 96 ? -16.941 7.178 26.106 1.00 89.50 96 PHE A CA 1
ATOM 763 C C . PHE A 1 96 ? -15.627 7.012 26.889 1.00 89.50 96 PHE A C 1
ATOM 765 O O . PHE A 1 96 ? -15.623 6.427 27.976 1.00 89.50 96 PHE A O 1
ATOM 772 N N . ARG A 1 97 ? -14.508 7.543 26.372 1.00 88.75 97 ARG A N 1
ATOM 773 C CA . ARG A 1 97 ? -13.203 7.530 27.055 1.00 88.75 97 ARG A CA 1
ATOM 774 C C . ARG A 1 97 ? -13.205 8.341 28.344 1.00 88.75 97 ARG A C 1
ATOM 776 O O . ARG A 1 97 ? -12.628 7.886 29.326 1.00 88.75 97 ARG A O 1
ATOM 783 N N . ARG A 1 98 ? -13.832 9.521 28.352 1.00 88.69 98 ARG A N 1
ATOM 784 C CA . ARG A 1 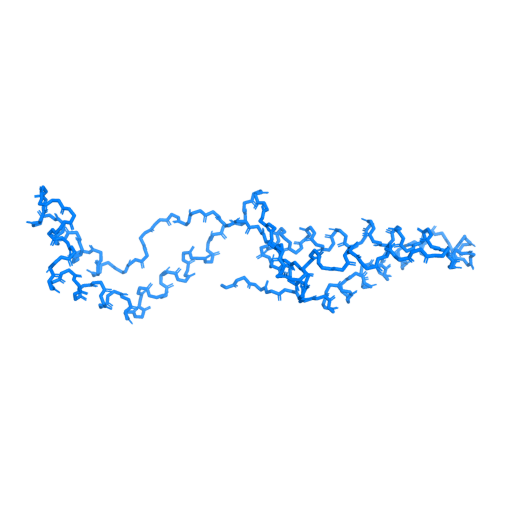98 ? -13.949 10.368 29.549 1.00 88.69 98 ARG A CA 1
ATOM 785 C C . ARG A 1 98 ? -14.776 9.667 30.625 1.00 88.69 98 ARG A C 1
ATOM 787 O O . ARG A 1 98 ? -14.320 9.571 31.758 1.00 88.69 98 ARG A O 1
ATOM 794 N N . THR A 1 99 ? -15.917 9.084 30.257 1.00 86.69 99 THR A N 1
ATOM 795 C CA . THR A 1 99 ? -16.801 8.352 31.185 1.00 86.69 99 THR A CA 1
ATOM 796 C C . THR A 1 99 ? -16.169 7.071 31.744 1.00 86.69 99 THR A C 1
ATOM 798 O O . THR A 1 99 ? -16.507 6.631 32.841 1.00 86.69 99 THR A O 1
ATOM 801 N N . ASN A 1 100 ? -15.238 6.455 31.009 1.00 85.94 100 ASN A N 1
ATOM 802 C CA . ASN A 1 100 ? -14.571 5.209 31.406 1.00 85.94 100 ASN A CA 1
ATOM 803 C C . ASN A 1 100 ? -13.077 5.396 31.704 1.00 85.94 100 ASN A C 1
ATOM 805 O O . ASN A 1 100 ? -12.290 4.447 31.612 1.00 85.94 100 ASN A O 1
ATOM 809 N N . LYS A 1 101 ? -12.672 6.617 32.068 1.00 84.69 101 LYS A N 1
ATOM 810 C CA . LYS A 1 101 ? -11.298 6.920 32.472 1.00 84.69 101 LYS A CA 1
ATOM 811 C C . LYS A 1 101 ? -10.916 6.052 33.679 1.00 84.69 101 LYS A C 1
ATOM 813 O O . LYS A 1 101 ? -11.692 5.912 34.615 1.00 84.69 101 LYS A O 1
ATOM 818 N N . GLY A 1 102 ? -9.738 5.428 33.633 1.00 82.56 102 GLY A N 1
ATOM 819 C CA . GLY A 1 102 ? -9.223 4.580 34.719 1.00 82.56 102 GLY A CA 1
ATOM 820 C C . GLY A 1 102 ? -9.765 3.143 34.770 1.00 82.56 102 GLY A C 1
ATOM 821 O O . GLY A 1 102 ? -9.200 2.324 35.481 1.00 82.56 102 GLY A O 1
ATOM 822 N N . LYS A 1 103 ? -10.782 2.777 33.975 1.00 80.88 103 LYS A N 1
ATOM 823 C CA . LYS A 1 103 ? -11.423 1.443 34.037 1.00 80.88 103 LYS A CA 1
ATOM 824 C C . LYS A 1 103 ? -10.693 0.321 33.267 1.00 80.88 103 LYS A C 1
ATOM 826 O O . LYS A 1 103 ? -11.234 -0.769 33.084 1.00 80.88 103 LYS A O 1
ATOM 831 N N . GLY A 1 104 ? -9.469 0.574 32.798 1.00 79.38 104 GLY A N 1
ATOM 832 C CA . GLY A 1 104 ? -8.651 -0.398 32.061 1.00 79.38 104 GLY A CA 1
ATOM 833 C C . GLY A 1 104 ? -9.231 -0.825 30.702 1.00 79.38 104 GLY A C 1
ATOM 834 O O . GLY A 1 104 ? -10.258 -0.323 30.249 1.00 79.38 104 GLY A O 1
ATOM 835 N N . ILE A 1 105 ? -8.561 -1.761 30.015 1.00 78.75 105 ILE A N 1
ATOM 836 C CA . ILE A 1 105 ? -8.934 -2.177 28.646 1.00 78.75 105 ILE A CA 1
ATOM 837 C C . ILE A 1 105 ? -10.205 -3.046 28.603 1.00 78.75 105 ILE A C 1
ATOM 839 O O . ILE A 1 105 ? -10.923 -3.065 27.601 1.00 78.75 105 ILE A O 1
ATOM 843 N N . GLN A 1 106 ? -10.520 -3.727 29.708 1.00 76.94 106 GLN A N 1
ATOM 844 C CA . GLN A 1 106 ? -11.673 -4.623 29.820 1.00 76.94 106 GLN A CA 1
ATOM 845 C C . GLN A 1 106 ? -13.007 -3.867 29.753 1.00 76.94 106 GLN A C 1
ATOM 847 O O . GLN A 1 106 ? -13.953 -4.362 29.138 1.00 76.94 106 GLN A O 1
ATOM 852 N N . ALA A 1 107 ? -13.057 -2.642 30.288 1.00 76.19 107 ALA A N 1
ATOM 853 C CA . ALA A 1 107 ? -14.229 -1.773 30.199 1.00 76.19 107 ALA A CA 1
ATOM 854 C C . ALA A 1 107 ? -14.585 -1.397 28.751 1.00 76.19 107 ALA A C 1
ATOM 856 O O . ALA A 1 107 ? -15.751 -1.176 28.439 1.00 76.19 107 ALA A O 1
ATOM 857 N N . TYR A 1 108 ? -13.604 -1.376 27.844 1.00 79.94 108 TYR A N 1
ATOM 858 C CA . TYR A 1 108 ? -13.833 -1.122 26.421 1.00 79.94 108 TYR A CA 1
ATOM 859 C C . TYR A 1 108 ? -14.2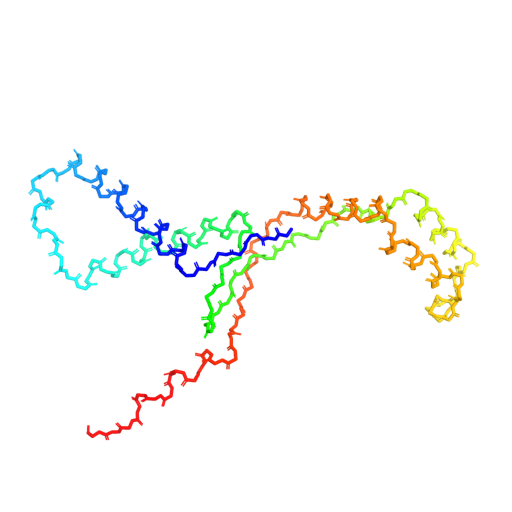39 -2.401 25.686 1.00 79.94 108 TYR A C 1
ATOM 861 O O . TYR A 1 108 ? -15.190 -2.391 24.911 1.00 79.94 108 TYR A O 1
ATOM 869 N N . ALA A 1 109 ? -13.542 -3.512 25.940 1.00 77.50 109 ALA A N 1
ATOM 870 C CA . ALA A 1 109 ? -13.767 -4.770 25.228 1.00 77.50 109 ALA A CA 1
ATOM 871 C C . ALA A 1 109 ? -15.148 -5.390 25.510 1.00 77.50 109 ALA A C 1
ATOM 873 O O . ALA A 1 109 ? -15.751 -5.985 24.614 1.00 77.50 109 ALA A O 1
ATOM 874 N N . LYS A 1 110 ? -15.663 -5.236 26.737 1.00 82.50 110 LYS A N 1
ATOM 875 C CA . LYS A 1 110 ? -16.959 -5.793 27.157 1.00 82.50 110 LYS A CA 1
ATOM 876 C C . LYS A 1 110 ? -18.137 -4.822 27.010 1.00 82.50 110 LYS A C 1
ATOM 878 O O . LYS A 1 110 ? -19.273 -5.248 27.159 1.00 82.50 110 LYS A O 1
ATOM 883 N N . SER A 1 111 ? -17.902 -3.543 26.704 1.00 88.44 111 SER A N 1
ATOM 884 C CA . SER A 1 111 ? -18.984 -2.558 26.595 1.00 88.44 111 SER A CA 1
ATOM 885 C C . SER A 1 111 ? -19.722 -2.657 25.262 1.00 88.44 111 SER A C 1
ATOM 887 O O . SER A 1 111 ? -19.154 -2.394 24.200 1.00 88.44 111 SER A O 1
ATOM 889 N N . GLU A 1 112 ? -21.021 -2.949 25.323 1.00 90.38 112 GLU A N 1
ATOM 890 C CA . GLU A 1 112 ? -21.903 -2.928 24.150 1.00 90.38 112 GLU A CA 1
ATOM 891 C C . GLU A 1 112 ? -22.003 -1.533 23.521 1.00 90.38 112 GLU A C 1
ATOM 893 O O . GLU A 1 112 ? -22.030 -1.398 22.297 1.00 90.38 112 GLU A O 1
ATOM 898 N N . VAL A 1 113 ? -21.942 -0.479 24.343 1.00 88.69 113 VAL A N 1
ATOM 899 C CA . VAL A 1 113 ? -21.916 0.913 23.872 1.00 88.69 113 VAL A CA 1
ATOM 900 C C . VAL A 1 113 ? -20.665 1.168 23.032 1.00 88.69 113 VAL A C 1
ATOM 902 O O . VAL A 1 113 ? -20.762 1.668 21.912 1.00 88.69 113 VAL A O 1
ATOM 905 N N . PHE A 1 114 ? -19.485 0.765 23.514 1.00 90.25 114 PHE A N 1
ATOM 906 C CA . PHE A 1 114 ? -18.247 0.929 22.752 1.00 90.25 114 PHE A CA 1
ATOM 907 C C . PHE A 1 114 ? -18.242 0.093 21.467 1.00 90.25 114 PHE A C 1
ATOM 909 O O . PHE A 1 114 ? -17.860 0.592 20.405 1.00 90.25 114 PHE A O 1
ATOM 916 N N . LYS A 1 115 ? -18.712 -1.161 21.528 1.00 91.50 115 LYS A N 1
ATOM 917 C CA . LYS A 1 115 ? -18.847 -2.027 20.344 1.00 91.50 115 LYS A CA 1
ATOM 918 C C . LYS A 1 115 ? -19.760 -1.405 19.288 1.00 91.50 115 LYS A C 1
ATOM 920 O O . LYS A 1 115 ? -19.420 -1.454 18.103 1.00 91.50 115 LYS A O 1
ATOM 925 N N . LYS A 1 116 ? -20.877 -0.794 19.701 1.00 92.94 116 LYS A N 1
ATOM 926 C CA . LYS A 1 116 ? -21.792 -0.075 18.807 1.00 92.94 116 LYS A CA 1
ATOM 927 C C . LYS A 1 116 ? -21.092 1.107 18.135 1.00 92.94 116 LYS A C 1
ATOM 929 O O . LYS A 1 116 ? -21.042 1.145 16.911 1.00 92.94 116 LYS A O 1
ATOM 934 N N . ILE A 1 117 ? -20.426 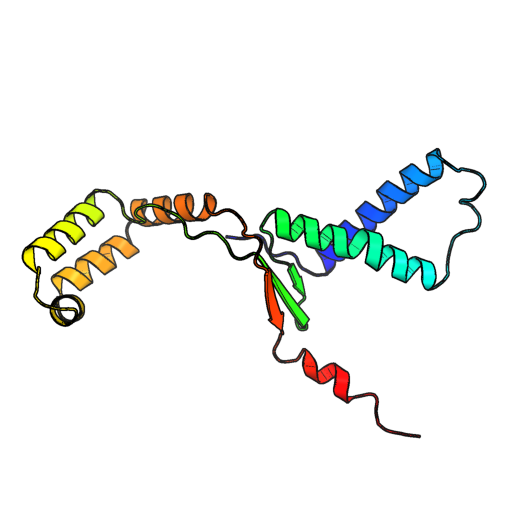1.973 18.904 1.00 91.25 117 ILE A N 1
ATOM 935 C CA . ILE A 1 117 ? -19.682 3.126 18.362 1.00 91.25 117 ILE A CA 1
ATOM 936 C C . ILE A 1 117 ? -18.617 2.679 17.344 1.00 91.25 117 ILE A C 1
ATOM 938 O O . ILE A 1 117 ? -18.460 3.282 16.280 1.00 91.25 117 ILE A O 1
ATOM 942 N N . VAL A 1 118 ? -17.886 1.594 17.625 1.00 91.19 118 VAL A N 1
ATOM 943 C CA . VAL A 1 118 ? -16.886 1.038 16.695 1.00 91.19 118 VAL A CA 1
ATOM 944 C C . VAL A 1 118 ? -17.538 0.518 15.411 1.00 91.19 118 VAL A C 1
ATOM 946 O O . VAL A 1 118 ? -17.004 0.748 14.320 1.00 91.19 118 VAL A O 1
ATOM 949 N N . ARG A 1 119 ? -18.680 -0.169 15.518 1.00 92.38 119 ARG A N 1
ATOM 950 C CA . ARG A 1 119 ? -19.438 -0.684 14.368 1.00 92.38 119 ARG A CA 1
ATOM 951 C C . ARG A 1 119 ? -19.964 0.455 13.495 1.00 92.38 119 ARG A C 1
ATOM 953 O O . ARG A 1 119 ? -19.747 0.433 12.283 1.00 92.38 119 ARG A O 1
ATOM 960 N N . ASP A 1 120 ? -20.545 1.477 14.110 1.00 92.62 120 ASP A N 1
ATOM 961 C CA . ASP A 1 120 ? -21.091 2.649 13.422 1.00 92.62 120 ASP A CA 1
ATOM 962 C C . ASP A 1 120 ? -19.974 3.436 12.725 1.00 92.62 120 ASP A C 1
ATOM 964 O O . ASP A 1 120 ? -20.056 3.736 11.530 1.00 92.62 120 ASP A O 1
ATOM 968 N N . THR A 1 121 ? -18.838 3.622 13.408 1.00 92.19 121 THR A N 1
ATOM 969 C CA . THR A 1 121 ? -17.633 4.228 12.822 1.00 92.19 121 THR A CA 1
ATOM 970 C C . THR A 1 121 ? -17.134 3.443 11.603 1.00 92.19 121 THR A C 1
ATOM 972 O O . THR A 1 121 ? -16.709 4.044 10.613 1.00 92.19 121 THR A O 1
ATOM 975 N N . ARG A 1 122 ? -17.163 2.101 11.653 1.00 89.94 122 ARG A N 1
ATOM 976 C CA . ARG A 1 122 ? -16.720 1.232 10.547 1.00 89.94 122 ARG A CA 1
ATOM 977 C C . ARG A 1 122 ? -17.636 1.345 9.330 1.00 89.94 122 ARG A C 1
ATOM 979 O O . ARG A 1 122 ? -17.145 1.238 8.205 1.00 89.94 122 ARG A O 1
ATOM 986 N N . ASN A 1 123 ? -18.930 1.566 9.545 1.00 93.00 123 ASN A N 1
ATOM 987 C CA . ASN A 1 123 ? -19.931 1.627 8.483 1.00 93.00 123 ASN A CA 1
ATOM 988 C C . ASN A 1 123 ? -20.129 3.036 7.910 1.00 93.00 123 ASN A C 1
ATOM 990 O O . ASN A 1 123 ? -20.473 3.153 6.733 1.00 93.00 123 ASN A O 1
ATOM 994 N N . CYS A 1 124 ? -19.815 4.080 8.678 1.00 95.00 124 CYS A N 1
ATOM 995 C CA . CYS A 1 124 ? -19.951 5.481 8.289 1.00 95.00 124 CYS A CA 1
ATOM 996 C C . CYS A 1 124 ? -19.165 5.843 7.013 1.00 95.00 124 CYS A C 1
ATOM 998 O O . CYS A 1 124 ? -17.944 5.668 6.934 1.00 95.00 124 CYS A O 1
ATOM 1000 N N . SER A 1 125 ? -19.865 6.415 6.030 1.00 93.25 125 SER A N 1
ATOM 1001 C CA . SER A 1 125 ? -19.300 6.888 4.760 1.00 93.25 125 SER A CA 1
ATOM 1002 C C . SER A 1 125 ? -18.251 7.984 4.963 1.00 93.25 125 SER A C 1
ATOM 1004 O O . SER A 1 125 ? -17.154 7.876 4.419 1.00 93.25 125 SER A O 1
ATOM 1006 N N . SER A 1 126 ? -18.518 8.979 5.814 1.00 92.94 126 SER A N 1
ATOM 1007 C CA . SER A 1 126 ? -17.578 10.072 6.101 1.00 92.94 126 SER A CA 1
ATOM 1008 C C . SER A 1 126 ? -16.290 9.570 6.759 1.00 92.94 126 SER A C 1
ATOM 1010 O O . SER A 1 126 ? -15.196 9.996 6.391 1.00 92.94 126 SER A O 1
ATOM 1012 N N . CYS A 1 127 ? -16.384 8.605 7.684 1.00 92.56 127 CYS A N 1
ATOM 1013 C CA . CYS A 1 127 ? -15.208 7.956 8.275 1.00 92.56 127 CYS A CA 1
ATOM 1014 C C . CYS A 1 127 ? -14.411 7.165 7.228 1.00 92.56 127 CYS A C 1
ATOM 1016 O O . CYS A 1 127 ? -13.181 7.242 7.195 1.00 92.56 127 CYS A O 1
ATOM 1018 N N . LYS A 1 128 ? -15.092 6.429 6.338 1.00 91.44 128 LYS A N 1
ATOM 1019 C CA . LYS A 1 128 ? -14.442 5.715 5.226 1.00 91.44 128 LYS A CA 1
ATOM 1020 C C . LYS A 1 128 ? -13.721 6.688 4.287 1.00 91.44 128 LYS A C 1
ATOM 1022 O O . LYS A 1 128 ? -12.559 6.446 3.961 1.00 91.44 128 LYS A O 1
ATOM 1027 N N . ALA A 1 129 ? -14.359 7.798 3.919 1.00 90.12 129 ALA A N 1
ATOM 1028 C CA . ALA A 1 129 ? -13.786 8.828 3.056 1.00 90.12 129 ALA A CA 1
ATOM 1029 C C . ALA A 1 129 ? -12.558 9.498 3.695 1.00 90.12 129 ALA A C 1
ATOM 1031 O O . ALA A 1 129 ? -11.489 9.525 3.086 1.00 90.12 129 ALA A O 1
ATOM 1032 N N . LYS A 1 130 ? -12.657 9.940 4.957 1.00 88.69 130 LYS A N 1
ATOM 1033 C CA . LYS A 1 130 ? -11.536 10.555 5.694 1.00 88.69 130 LYS A CA 1
ATOM 1034 C C . LYS A 1 130 ? -10.366 9.577 5.835 1.00 88.69 130 LYS A C 1
ATOM 1036 O O . LYS A 1 130 ? -9.218 9.934 5.586 1.00 88.69 130 LYS A O 1
ATOM 1041 N N . LYS A 1 131 ? -10.641 8.297 6.121 1.00 87.69 131 LYS A N 1
ATOM 1042 C CA . LYS A 1 131 ? -9.620 7.235 6.138 1.00 87.69 131 LYS A CA 1
ATOM 1043 C C . LYS A 1 131 ? -8.935 7.060 4.777 1.00 87.69 131 LYS A C 1
ATOM 1045 O O . LYS A 1 131 ? -7.723 6.858 4.746 1.00 87.69 131 LYS A O 1
ATOM 1050 N N . GLN A 1 132 ? -9.675 7.128 3.669 1.00 86.12 132 GLN A N 1
ATOM 1051 C CA . GLN A 1 132 ? -9.100 7.054 2.323 1.00 86.12 132 GLN A CA 1
ATOM 1052 C C . GLN A 1 132 ? -8.247 8.283 1.989 1.00 86.12 132 GLN A C 1
ATOM 1054 O O . GLN A 1 132 ? -7.149 8.116 1.467 1.00 86.12 132 GLN A O 1
ATOM 1059 N N . GLN A 1 133 ? -8.703 9.493 2.319 1.00 86.44 133 GLN A N 1
ATOM 1060 C CA . GLN A 1 133 ? -7.926 10.726 2.134 1.00 86.44 133 GLN A CA 1
ATOM 1061 C C . GLN A 1 133 ? -6.603 10.667 2.906 1.00 86.44 133 GLN A C 1
ATOM 1063 O O . GLN A 1 133 ? -5.535 10.857 2.335 1.00 86.44 133 GLN A O 1
ATOM 1068 N N . ILE A 1 134 ? -6.663 10.282 4.180 1.00 84.56 134 ILE A N 1
ATOM 1069 C CA . ILE A 1 134 ? -5.493 10.101 5.046 1.00 84.56 134 ILE A CA 1
ATOM 1070 C C . ILE A 1 134 ? -4.529 9.042 4.482 1.00 84.56 134 ILE A C 1
ATOM 1072 O O . ILE A 1 134 ? -3.314 9.210 4.558 1.00 84.56 134 ILE A O 1
ATOM 1076 N N . ALA A 1 135 ? -5.051 7.968 3.880 1.00 80.25 135 ALA A N 1
ATOM 1077 C CA . ALA A 1 135 ? -4.227 6.961 3.215 1.00 80.25 135 ALA A CA 1
ATOM 1078 C C . ALA A 1 135 ? -3.564 7.485 1.928 1.00 80.25 135 ALA A C 1
ATOM 1080 O O . ALA A 1 135 ? -2.439 7.090 1.642 1.00 80.25 135 ALA A O 1
ATOM 1081 N N . LYS A 1 136 ? -4.219 8.379 1.173 1.00 78.38 136 LYS A N 1
ATOM 1082 C CA . LYS A 1 136 ? -3.633 9.027 -0.018 1.00 78.38 136 LYS A CA 1
ATOM 1083 C C . LYS A 1 136 ? -2.499 9.993 0.338 1.00 78.38 136 LYS A C 1
ATOM 1085 O O . LYS A 1 136 ? -1.572 10.149 -0.443 1.00 78.38 136 LYS A O 1
ATOM 1090 N N . LEU A 1 137 ? -2.555 10.615 1.515 1.00 78.81 137 LEU A N 1
ATOM 1091 C CA . LEU A 1 137 ? -1.507 11.517 2.011 1.00 78.81 137 LEU A CA 1
ATOM 1092 C C . LEU A 1 137 ? -0.261 10.780 2.532 1.00 78.81 137 LEU A C 1
ATOM 1094 O O . LEU A 1 137 ? 0.748 11.416 2.844 1.00 78.81 137 LEU A O 1
ATOM 1098 N N . ALA A 1 138 ? -0.317 9.453 2.669 1.00 78.12 138 ALA A N 1
ATOM 1099 C CA . ALA A 1 138 ? 0.809 8.671 3.151 1.00 78.12 138 ALA A CA 1
ATOM 1100 C C . ALA A 1 138 ? 1.903 8.606 2.073 1.00 78.12 138 ALA A C 1
ATOM 1102 O O . ALA A 1 138 ? 1.709 8.039 1.000 1.00 78.12 138 ALA A O 1
ATOM 1103 N N . LYS A 1 139 ? 3.070 9.185 2.370 1.00 78.75 139 LYS A N 1
ATOM 1104 C CA . LYS A 1 139 ? 4.213 9.209 1.450 1.00 78.75 139 LYS A CA 1
ATOM 1105 C C . LYS A 1 139 ? 4.997 7.891 1.529 1.00 78.75 139 LYS A C 1
ATOM 1107 O O . LYS A 1 139 ? 5.091 7.316 2.621 1.00 78.75 139 LYS A O 1
ATOM 1112 N N . PRO A 1 140 ? 5.596 7.416 0.425 1.00 79.62 140 PRO A N 1
ATOM 1113 C CA . PRO A 1 140 ? 6.548 6.312 0.470 1.00 79.62 140 PRO A CA 1
ATOM 1114 C C . PRO A 1 140 ? 7.746 6.669 1.359 1.00 79.62 140 PRO A C 1
ATOM 1116 O O . PRO A 1 140 ? 8.287 7.769 1.288 1.00 79.62 140 PRO A O 1
ATOM 1119 N N . THR A 1 141 ? 8.156 5.737 2.212 1.00 82.88 141 THR A N 1
ATOM 1120 C CA . THR A 1 141 ? 9.370 5.838 3.037 1.00 82.88 141 THR A CA 1
ATOM 1121 C C . THR A 1 141 ? 10.566 5.234 2.316 1.00 82.88 141 THR A C 1
ATOM 1123 O O . THR A 1 141 ? 10.412 4.491 1.349 1.00 82.88 141 THR A O 1
ATOM 1126 N N . THR A 1 142 ? 11.775 5.474 2.824 1.00 82.44 142 THR A N 1
ATOM 1127 C CA . THR A 1 142 ? 12.995 4.838 2.307 1.00 82.44 142 THR A CA 1
ATOM 1128 C C . THR A 1 142 ? 13.026 3.323 2.499 1.00 82.44 142 THR A C 1
ATOM 1130 O O . THR A 1 142 ? 13.733 2.638 1.765 1.00 82.44 142 THR A O 1
ATOM 1133 N N . ARG A 1 143 ? 12.222 2.781 3.422 1.00 84.44 143 ARG A N 1
ATOM 1134 C CA . ARG A 1 143 ? 12.220 1.361 3.765 1.00 84.44 143 ARG A CA 1
ATOM 1135 C C . ARG A 1 143 ? 11.481 0.522 2.723 1.00 84.44 143 ARG A C 1
ATOM 1137 O O . ARG A 1 143 ? 10.282 0.696 2.494 1.00 84.44 143 ARG A O 1
ATOM 1144 N N . VAL A 1 144 ? 12.199 -0.436 2.147 1.00 85.12 144 VAL A N 1
ATOM 1145 C CA . VAL A 1 144 ? 11.669 -1.428 1.204 1.00 85.12 144 VAL A CA 1
ATOM 1146 C C . VAL A 1 144 ? 11.233 -2.679 1.966 1.00 85.12 144 VAL A C 1
ATOM 1148 O O . VAL A 1 144 ? 11.870 -3.092 2.932 1.00 85.12 144 VAL A O 1
ATOM 1151 N N . THR A 1 145 ? 10.115 -3.268 1.554 1.00 86.19 145 THR A N 1
ATOM 1152 C CA . THR A 1 145 ? 9.643 -4.578 2.005 1.00 86.19 145 THR A CA 1
ATOM 1153 C C . THR A 1 145 ? 9.720 -5.544 0.833 1.00 86.19 145 THR A C 1
ATOM 1155 O O . THR A 1 145 ? 9.196 -5.252 -0.240 1.00 86.19 145 THR A O 1
ATOM 1158 N N . PHE A 1 146 ? 10.363 -6.687 1.054 1.00 87.31 146 PHE A N 1
ATOM 1159 C CA . PHE A 1 146 ? 10.492 -7.770 0.087 1.00 87.31 146 PHE A CA 1
ATOM 1160 C C . PHE A 1 146 ? 9.765 -9.000 0.629 1.00 87.31 146 PHE A C 1
ATOM 1162 O O . PHE A 1 146 ? 10.032 -9.435 1.750 1.00 87.31 146 PHE A O 1
ATOM 1169 N N . LYS A 1 147 ? 8.818 -9.536 -0.140 1.00 87.38 147 LYS A N 1
ATOM 1170 C CA . LYS A 1 147 ? 8.073 -10.749 0.206 1.00 87.38 147 LYS A CA 1
ATOM 1171 C C . LYS A 1 147 ? 8.258 -11.781 -0.888 1.00 87.38 147 LYS A C 1
ATOM 1173 O O . LYS A 1 147 ? 7.932 -11.520 -2.040 1.00 87.38 147 LYS A O 1
ATOM 1178 N N . THR A 1 148 ? 8.743 -12.956 -0.524 1.00 85.25 148 THR A N 1
ATOM 1179 C CA . THR A 1 148 ? 8.838 -14.090 -1.440 1.00 85.25 148 THR A CA 1
ATOM 1180 C C . THR A 1 148 ? 7.500 -14.814 -1.532 1.00 85.25 148 THR A C 1
ATOM 1182 O O . THR A 1 148 ? 6.721 -14.866 -0.578 1.00 85.25 148 THR A O 1
ATOM 1185 N N . 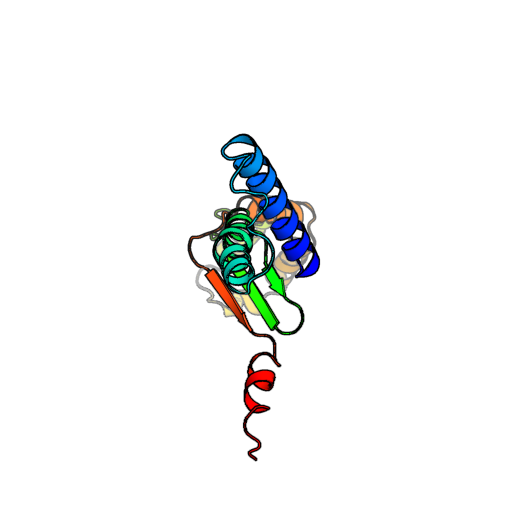SER A 1 149 ? 7.214 -15.385 -2.697 1.00 81.31 149 SER A N 1
ATOM 1186 C CA . SER A 1 149 ? 6.111 -16.328 -2.852 1.00 81.31 149 SER A CA 1
ATOM 1187 C C . SER A 1 149 ? 6.472 -17.682 -2.228 1.00 81.31 149 SER A C 1
ATOM 1189 O O . SER A 1 149 ? 7.649 -18.004 -2.049 1.00 81.31 149 SER A O 1
ATOM 1191 N N . LYS A 1 150 ? 5.457 -18.504 -1.929 1.00 78.31 150 LYS A N 1
ATOM 1192 C CA . LYS A 1 150 ? 5.640 -19.831 -1.311 1.00 78.31 150 LYS A CA 1
ATOM 1193 C C . LYS A 1 150 ? 6.615 -20.738 -2.081 1.00 78.31 150 LYS A C 1
ATOM 1195 O O . LYS A 1 150 ? 7.294 -21.539 -1.453 1.00 78.31 150 LYS A O 1
ATOM 1200 N N . ASN A 1 151 ? 6.720 -20.570 -3.402 1.00 69.94 151 ASN A N 1
ATOM 1201 C CA . ASN A 1 151 ? 7.543 -21.411 -4.279 1.00 69.94 151 ASN A CA 1
ATOM 1202 C C . ASN A 1 151 ? 8.840 -20.736 -4.755 1.00 69.94 151 ASN A C 1
ATOM 1204 O O . ASN A 1 151 ? 9.518 -21.246 -5.643 1.00 69.94 151 ASN A O 1
ATOM 1208 N N . PHE A 1 152 ? 9.199 -19.585 -4.184 1.00 68.50 152 PHE A N 1
ATOM 1209 C CA . PHE A 1 152 ? 10.369 -18.826 -4.626 1.00 68.50 152 PHE A CA 1
ATOM 1210 C C . PHE A 1 152 ? 11.680 -19.626 -4.502 1.00 68.50 152 PHE A C 1
ATOM 1212 O O . PHE A 1 152 ? 12.537 -19.560 -5.375 1.00 68.50 152 PHE A O 1
ATOM 1219 N N . TRP A 1 153 ? 11.815 -20.431 -3.444 1.00 66.12 153 TRP A N 1
ATOM 1220 C CA . TRP A 1 153 ? 13.029 -21.207 -3.158 1.00 66.12 153 TRP A CA 1
ATOM 1221 C C . TRP A 1 153 ? 13.024 -22.629 -3.731 1.00 66.12 153 TRP A C 1
ATOM 1223 O O . TRP A 1 153 ? 14.001 -23.356 -3.573 1.00 66.12 153 TRP A O 1
ATOM 1233 N N . THR A 1 154 ? 11.939 -23.065 -4.373 1.00 63.62 154 THR A N 1
ATOM 1234 C CA . THR A 1 154 ? 11.834 -24.435 -4.900 1.00 63.62 154 THR A CA 1
ATOM 1235 C C . THR A 1 154 ? 12.572 -24.603 -6.228 1.00 63.62 154 THR A C 1
ATOM 1237 O O . THR A 1 154 ? 13.029 -25.700 -6.529 1.00 63.62 154 THR A O 1
ATOM 1240 N N . VAL A 1 155 ? 12.750 -23.519 -6.992 1.00 54.56 155 VAL A N 1
ATOM 1241 C CA . VAL A 1 155 ? 13.405 -23.539 -8.314 1.00 54.56 155 VAL A CA 1
ATOM 1242 C C . VAL A 1 155 ? 14.927 -23.733 -8.211 1.00 54.56 155 VAL A C 1
ATOM 1244 O O . VAL A 1 155 ? 15.543 -24.263 -9.130 1.00 54.56 155 VAL A O 1
ATOM 1247 N N . SER A 1 156 ? 15.556 -23.381 -7.083 1.00 53.00 156 SER A N 1
ATOM 1248 C CA . SER A 1 156 ? 17.015 -23.496 -6.913 1.00 53.00 156 SER A CA 1
ATOM 1249 C C . SER A 1 156 ? 17.511 -24.911 -6.588 1.00 53.00 156 SER A C 1
ATOM 1251 O O . SER A 1 156 ? 18.713 -25.159 -6.647 1.00 53.00 156 SER A O 1
ATOM 1253 N N . LYS A 1 157 ? 16.620 -25.857 -6.259 1.00 51.81 157 LYS A N 1
ATOM 1254 C CA . LYS A 1 157 ? 17.011 -27.221 -5.856 1.00 51.81 157 LYS A CA 1
ATOM 1255 C C . LYS A 1 157 ? 17.115 -28.222 -7.011 1.00 51.81 157 LYS A C 1
ATOM 1257 O O . LYS A 1 157 ? 17.578 -29.337 -6.790 1.00 51.81 157 LYS A O 1
ATOM 1262 N N . THR A 1 158 ? 16.728 -27.854 -8.232 1.00 48.41 158 THR A N 1
ATOM 1263 C CA . THR A 1 158 ? 16.558 -28.823 -9.332 1.00 48.41 158 THR A CA 1
ATOM 1264 C C . THR A 1 158 ? 17.740 -28.933 -10.306 1.00 48.41 158 THR A C 1
ATOM 1266 O O . THR A 1 158 ? 17.648 -29.706 -11.252 1.00 48.41 158 THR A O 1
ATOM 1269 N N . VAL A 1 159 ? 18.871 -28.247 -10.075 1.00 50.16 159 VAL A N 1
ATOM 1270 C CA . VAL A 1 159 ? 20.069 -28.305 -10.958 1.00 50.16 159 VAL A CA 1
ATOM 1271 C C . VAL A 1 159 ? 21.294 -28.939 -10.272 1.00 50.16 159 VAL A C 1
ATOM 1273 O O . VAL A 1 159 ? 22.439 -28.585 -10.524 1.00 50.16 159 VAL A O 1
ATOM 1276 N N . ARG A 1 160 ? 21.075 -29.917 -9.388 1.00 49.88 160 ARG A N 1
ATOM 1277 C CA . ARG A 1 160 ? 22.108 -30.897 -9.004 1.00 49.88 160 ARG A CA 1
ATOM 1278 C C . ARG A 1 160 ? 21.520 -32.307 -9.018 1.00 49.88 160 ARG A C 1
ATOM 1280 O O . ARG A 1 160 ? 21.322 -32.926 -7.980 1.00 49.88 160 ARG A O 1
ATOM 1287 N N . LYS A 1 161 ? 21.233 -32.821 -10.212 1.00 43.59 161 LYS A N 1
ATOM 1288 C CA . LYS A 1 161 ? 21.340 -34.261 -10.470 1.00 43.59 161 LYS A CA 1
ATOM 1289 C C . LYS A 1 161 ? 22.464 -34.426 -11.477 1.00 43.59 161 LYS A C 1
ATOM 1291 O O . LYS A 1 161 ? 22.359 -33.929 -12.591 1.00 43.59 161 LYS A O 1
ATOM 1296 N N . GLY A 1 162 ? 23.561 -35.008 -11.004 1.00 47.47 162 GLY A N 1
ATOM 1297 C CA . GLY A 1 162 ? 24.765 -35.213 -11.788 1.00 47.47 162 GLY A CA 1
ATOM 1298 C C . GLY A 1 162 ? 24.521 -36.068 -13.025 1.00 47.47 162 GLY A C 1
ATOM 1299 O O . GLY A 1 162 ? 23.668 -36.956 -13.024 1.00 47.47 162 GLY A O 1
ATOM 1300 N N . LYS A 1 163 ? 25.317 -35.780 -14.046 1.00 34.38 163 LYS A N 1
ATOM 1301 C CA . LYS A 1 163 ? 26.116 -36.756 -14.776 1.00 34.38 163 LYS A CA 1
ATOM 1302 C C . LYS A 1 163 ? 27.470 -36.111 -15.023 1.00 34.38 163 LYS A C 1
ATOM 1304 O O . LYS A 1 163 ? 27.465 -34.892 -15.306 1.00 34.38 163 LYS A O 1
#